Protein AF-A0A8H9I2P8-F1 (afdb_monomer)

Organism: NCBI:txid502829

Nearest PDB structures (foldseek):
  7enc-assembly1_c  TM=6.744E-01  e=7.682E+00  Homo sapiens
  8gxs-assembly1_c  TM=6.744E-01  e=7.682E+00  Homo sapiens
  6yvd-assembly1_D  TM=6.854E-01  e=7.682E+00  Saccharomyces cerevisiae S288C
  8t1i-assembly1_Q  TM=4.231E-01  e=3.961E+00  Mus musculus
  8tsh-assembly1_E  TM=4.290E-01  e=6.413E+00  Caldimonas thermodepolymerans

Radius of gyration: 16.62 Å; Cα contacts (8 Å, |Δi|>4): 40; chains: 1; bounding box: 29×34×47 Å

Solvent-accessible surface area (backbone atoms only — not comparable to full-atom values): 4456 Å² total; per-residue (Å²): 136,87,77,56,75,75,66,56,58,73,76,45,57,68,64,31,41,53,23,48,56,50,41,51,54,48,50,54,52,50,52,56,54,53,54,61,71,54,78,48,98,85,49,87,76,70,64,57,70,61,52,51,53,49,52,52,50,50,52,52,52,43,50,50,31,52,50,50,26,52,50,48,64,67,78,110

pLDDT: mean 83.03, std 14.24, range [40.97, 96.38]

Sequence (76 aa):
MNVSPINRRQSLPESARDALDRMDAIGDGWAAVSDLMVPEPDLHVVNRERLCRLMEILAGEYRKAS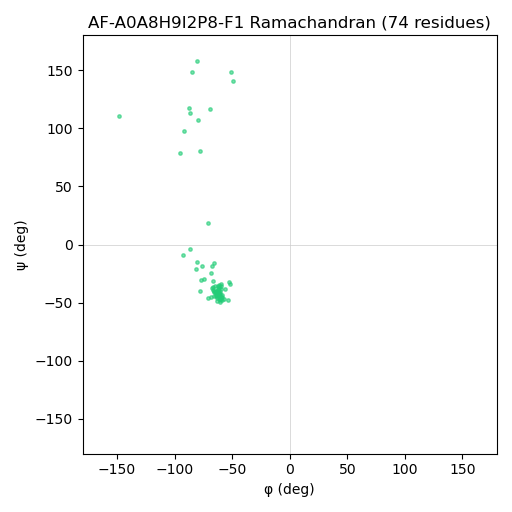EELSAALQSR

Secondary structure (DSSP, 8-state):
----HHHHHTTS-HHHHHHHHHHHHHHHHHHHHHHTTS--TT-----HHHHHHHHHHHHHHHHHHHHHHHHHHH--

Structure (mmCIF, N/CA/C/O backbone):
data_AF-A0A8H9I2P8-F1
#
_entry.id   AF-A0A8H9I2P8-F1
#
loop_
_atom_site.group_PDB
_atom_site.id
_atom_site.type_symbol
_atom_site.label_atom_id
_atom_site.label_alt_id
_atom_site.label_comp_id
_atom_site.label_asym_id
_atom_site.label_entity_id
_atom_site.label_seq_id
_atom_site.pdbx_PDB_ins_code
_atom_site.Cartn_x
_atom_site.Cartn_y
_atom_site.Cartn_z
_atom_site.occupancy
_atom_site.B_iso_or_equiv
_atom_site.auth_seq_id
_atom_site.auth_comp_id
_atom_site.auth_asym_id
_atom_site.auth_atom_id
_atom_site.pdbx_PDB_model_num
ATOM 1 N N . MET A 1 1 ? -7.850 -24.807 17.242 1.00 40.97 1 MET A N 1
ATOM 2 C CA . MET A 1 1 ? -9.009 -24.200 16.551 1.00 40.97 1 MET A CA 1
ATOM 3 C C . MET A 1 1 ? -8.474 -23.164 15.576 1.00 40.97 1 MET A C 1
ATOM 5 O O . MET A 1 1 ? -7.962 -22.144 16.015 1.00 40.97 1 MET A O 1
ATOM 9 N N . ASN A 1 2 ? -8.468 -23.477 14.278 1.00 44.78 2 ASN A N 1
ATOM 10 C CA . ASN A 1 2 ? -7.895 -22.613 13.246 1.00 44.78 2 ASN A CA 1
ATOM 11 C C . ASN A 1 2 ? -9.007 -21.709 12.700 1.00 44.78 2 ASN A C 1
ATOM 13 O O . ASN A 1 2 ? -9.841 -22.153 11.916 1.00 44.78 2 ASN A O 1
ATOM 17 N N . VAL A 1 3 ? -9.095 -20.479 13.204 1.00 48.50 3 VAL A N 1
ATOM 18 C CA . VAL A 1 3 ? -10.115 -19.520 12.764 1.00 48.50 3 VAL A CA 1
ATOM 19 C C . VAL A 1 3 ? -9.643 -18.914 11.444 1.00 48.50 3 VAL A C 1
ATOM 21 O O . VAL A 1 3 ? -8.695 -18.122 11.445 1.00 48.50 3 VAL A O 1
ATOM 24 N N . SER A 1 4 ? -10.280 -19.313 10.338 1.00 51.94 4 SER A N 1
ATOM 25 C CA . SER A 1 4 ? -10.018 -18.792 8.991 1.00 51.94 4 SER A CA 1
ATOM 26 C C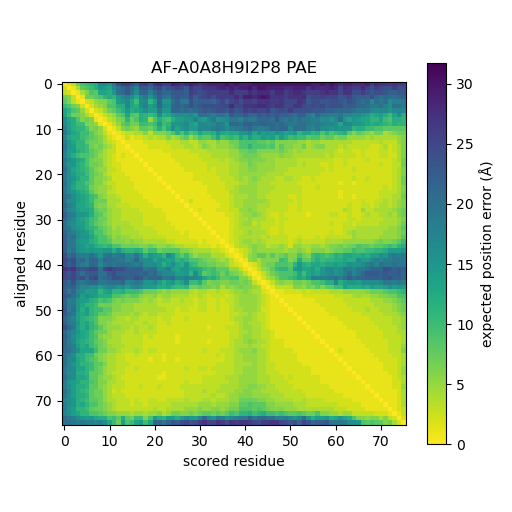 . SER A 1 4 ? -10.020 -17.252 8.979 1.00 51.94 4 SER A C 1
ATOM 28 O O . SER A 1 4 ? -10.879 -16.657 9.637 1.00 51.94 4 SER A O 1
ATOM 30 N N . PRO A 1 5 ? -9.121 -16.586 8.224 1.00 55.50 5 PRO A N 1
ATOM 31 C CA . PRO A 1 5 ? -8.989 -15.120 8.196 1.00 55.50 5 PRO A CA 1
ATOM 32 C C . PRO A 1 5 ? -10.311 -14.384 7.924 1.00 55.50 5 PRO A C 1
ATOM 34 O O . PRO A 1 5 ? -10.580 -13.336 8.508 1.00 55.50 5 PRO A O 1
ATOM 37 N N . ILE A 1 6 ? -11.173 -15.002 7.109 1.00 53.50 6 ILE A N 1
ATOM 38 C CA . ILE A 1 6 ? -12.499 -14.511 6.708 1.00 53.50 6 ILE A CA 1
ATOM 39 C C . ILE A 1 6 ? -13.427 -14.298 7.918 1.00 53.50 6 ILE A C 1
ATOM 41 O O . ILE A 1 6 ? -14.175 -13.325 7.960 1.00 53.50 6 ILE A O 1
ATOM 45 N N . ASN A 1 7 ? -13.335 -15.148 8.946 1.00 53.91 7 ASN A N 1
ATOM 46 C CA . ASN A 1 7 ? -14.202 -15.056 10.126 1.00 53.91 7 ASN A CA 1
ATOM 47 C C . ASN A 1 7 ? -13.798 -13.921 11.085 1.00 53.91 7 ASN A C 1
ATOM 49 O O . ASN A 1 7 ? -14.605 -13.496 11.906 1.00 53.91 7 ASN A O 1
ATOM 53 N N . ARG A 1 8 ? -12.563 -13.399 10.997 1.00 57.88 8 ARG A N 1
ATOM 54 C CA . ARG A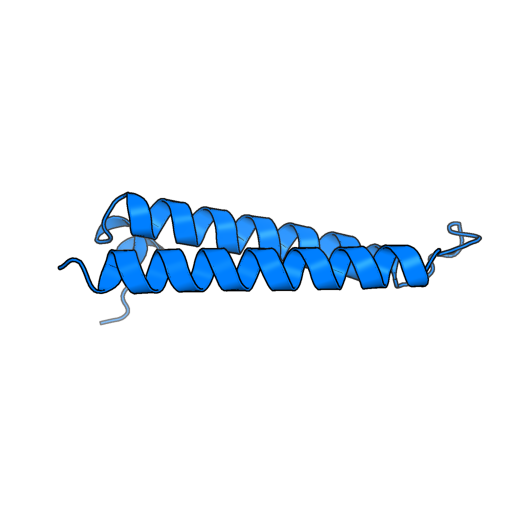 1 8 ? -12.095 -12.337 11.909 1.00 57.88 8 ARG A CA 1
ATOM 55 C C . ARG A 1 8 ? -12.644 -10.965 11.526 1.00 57.88 8 ARG A C 1
ATOM 57 O O . ARG A 1 8 ? -13.066 -10.227 12.412 1.00 57.88 8 ARG A O 1
ATOM 64 N N . ARG A 1 9 ? -12.715 -10.652 10.225 1.00 62.56 9 ARG A N 1
ATOM 65 C CA . ARG A 1 9 ? -13.199 -9.348 9.723 1.00 62.56 9 ARG A CA 1
ATOM 66 C C . ARG A 1 9 ? -14.688 -9.110 9.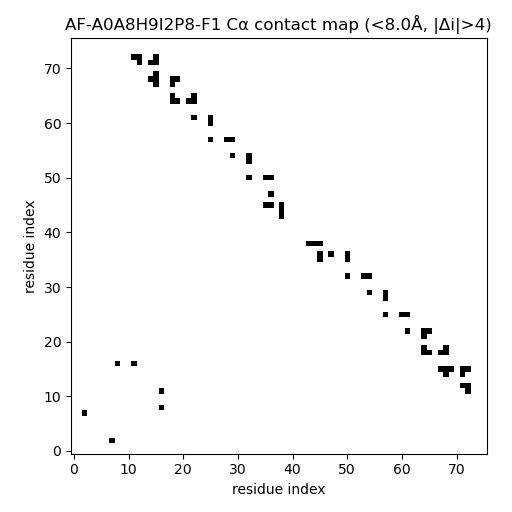996 1.00 62.56 9 ARG A C 1
ATOM 68 O O . ARG A 1 9 ? -15.089 -7.977 10.245 1.00 62.56 9 ARG A O 1
ATOM 75 N N . GLN A 1 10 ? -15.501 -10.169 10.026 1.00 61.34 10 GLN A N 1
ATOM 76 C CA . GLN A 1 10 ? -16.941 -10.066 10.308 1.00 61.34 10 GLN A CA 1
ATOM 77 C C . GLN A 1 10 ? -17.250 -9.651 11.756 1.00 61.34 10 GLN A C 1
ATOM 79 O O . GLN A 1 10 ? -18.296 -9.063 12.008 1.00 61.34 10 GLN A O 1
ATOM 84 N N . SER A 1 11 ? -16.331 -9.905 12.695 1.00 72.69 11 SER A N 1
ATOM 85 C CA . SER A 1 11 ? -16.486 -9.535 14.112 1.00 72.69 11 SER A CA 1
ATOM 86 C C . SER A 1 11 ? -16.024 -8.110 14.452 1.00 72.69 11 SER A C 1
ATOM 88 O O . SER A 1 11 ? -16.143 -7.676 15.605 1.00 72.69 11 SER A O 1
ATOM 90 N N . LEU A 1 12 ? -15.470 -7.394 13.467 1.00 79.38 12 LEU A N 1
ATOM 91 C CA . LEU A 1 12 ? -14.959 -6.038 13.631 1.00 79.38 12 LEU A CA 1
ATOM 92 C C . LEU A 1 12 ? -16.071 -4.990 13.474 1.00 79.38 12 LEU A C 1
ATOM 94 O O . LEU A 1 12 ? -16.990 -5.211 12.675 1.00 79.38 12 LEU A O 1
ATOM 98 N N . PRO A 1 13 ? -15.963 -3.849 14.189 1.00 84.88 13 PRO A N 1
ATOM 99 C CA . PRO A 1 13 ? -16.740 -2.647 13.893 1.00 84.88 13 PRO A CA 1
ATOM 100 C C . PRO A 1 13 ? -16.630 -2.261 12.413 1.00 84.88 13 PRO A C 1
ATOM 102 O O . PRO A 1 13 ? -15.589 -2.487 11.797 1.00 84.88 13 PRO A O 1
ATOM 105 N N . GLU A 1 14 ? -17.684 -1.661 11.863 1.00 86.75 14 GLU A N 1
ATOM 106 C CA . GLU A 1 14 ? -17.743 -1.225 10.458 1.00 86.75 14 GLU A CA 1
ATOM 107 C C . GLU A 1 14 ? -16.554 -0.328 10.089 1.00 86.75 14 GLU A C 1
ATOM 109 O O . GLU A 1 14 ? -15.813 -0.652 9.170 1.00 86.75 14 GLU A O 1
ATOM 114 N N . SER A 1 15 ? -16.243 0.674 10.917 1.00 86.44 15 SER A N 1
ATOM 115 C CA . SER A 1 15 ? -15.093 1.566 10.712 1.00 86.44 15 SER A CA 1
ATOM 116 C C . SER A 1 15 ? -13.736 0.850 10.676 1.00 86.44 15 SER A C 1
ATOM 118 O O . SER A 1 15 ? -12.846 1.242 9.926 1.00 86.44 15 SER A O 1
ATOM 120 N N . ALA A 1 16 ? -13.560 -0.222 11.454 1.00 87.06 16 ALA A N 1
ATOM 121 C CA . ALA A 1 16 ? -12.343 -1.034 11.417 1.00 87.06 16 ALA A CA 1
ATOM 122 C C . ALA A 1 16 ? -12.283 -1.919 10.161 1.00 87.06 16 ALA A C 1
ATOM 124 O O . ALA A 1 16 ? -11.198 -2.228 9.673 1.00 87.06 16 ALA A O 1
ATOM 125 N N . ARG A 1 17 ? -13.437 -2.337 9.633 1.00 88.50 17 ARG A N 1
ATOM 126 C CA . ARG A 1 17 ? -13.516 -3.082 8.374 1.00 88.50 17 ARG A CA 1
ATOM 127 C C . ARG A 1 17 ? -13.194 -2.181 7.188 1.00 88.50 17 ARG A C 1
ATOM 129 O O . ARG A 1 17 ? -12.342 -2.552 6.394 1.00 88.50 17 ARG A O 1
ATOM 136 N N . ASP A 1 18 ? -13.771 -0.985 7.152 1.00 88.62 18 ASP A N 1
ATOM 137 C CA . ASP A 1 18 ? -13.513 0.006 6.105 1.00 88.62 18 ASP A CA 1
ATOM 138 C C . ASP A 1 18 ? -12.034 0.406 6.064 1.00 88.62 18 ASP A C 1
ATOM 140 O O . ASP A 1 18 ? -11.426 0.472 4.995 1.00 88.62 18 ASP A O 1
ATOM 144 N N . ALA A 1 19 ? -11.421 0.611 7.237 1.00 88.50 19 ALA A N 1
ATOM 145 C CA . ALA A 1 19 ? -9.994 0.899 7.333 1.00 88.50 19 ALA A CA 1
ATOM 146 C C . ALA A 1 19 ? -9.137 -0.258 6.786 1.00 88.50 19 ALA A C 1
ATOM 148 O O . ALA A 1 19 ? -8.183 -0.014 6.050 1.00 88.50 19 ALA A O 1
ATOM 149 N N . LEU A 1 20 ? -9.491 -1.514 7.084 1.00 90.19 20 LEU A N 1
ATOM 150 C CA . LEU A 1 20 ? -8.800 -2.688 6.538 1.00 90.19 20 LEU A CA 1
ATOM 151 C C . LEU A 1 20 ? -8.966 -2.816 5.022 1.00 90.19 20 LEU A C 1
ATOM 153 O O . LEU A 1 20 ? -7.982 -3.064 4.333 1.00 90.19 20 LEU A O 1
ATOM 157 N N . ASP A 1 21 ? -10.175 -2.625 4.501 1.00 91.12 21 ASP A N 1
ATOM 158 C CA . ASP A 1 21 ? -10.435 -2.717 3.062 1.00 91.12 21 ASP A CA 1
ATOM 159 C C . ASP A 1 21 ? -9.683 -1.608 2.302 1.00 91.12 21 ASP A C 1
ATOM 161 O O . ASP A 1 21 ? -9.126 -1.837 1.226 1.00 91.12 21 ASP A O 1
ATOM 165 N N . ARG A 1 22 ? -9.562 -0.415 2.900 1.00 91.44 22 ARG A N 1
ATOM 166 C CA . ARG A 1 22 ? -8.721 0.667 2.373 1.00 91.44 22 ARG A CA 1
ATOM 167 C C . ARG A 1 22 ? -7.232 0.314 2.413 1.00 91.44 22 ARG A C 1
ATOM 169 O O . ARG A 1 22 ? -6.521 0.622 1.459 1.00 91.44 22 ARG A O 1
ATOM 176 N N . MET A 1 23 ? -6.749 -0.327 3.480 1.00 93.31 23 MET A N 1
ATOM 177 C CA . MET A 1 23 ? -5.362 -0.807 3.564 1.00 93.31 23 MET A CA 1
ATOM 178 C C . MET A 1 23 ? -5.058 -1.861 2.494 1.00 93.31 23 MET A C 1
ATOM 180 O O . MET A 1 23 ? -4.001 -1.779 1.869 1.00 93.31 23 MET A O 1
ATOM 184 N N . ASP A 1 24 ? -5.980 -2.797 2.248 1.00 92.69 24 ASP A N 1
ATOM 185 C CA . ASP A 1 24 ? -5.855 -3.802 1.185 1.00 92.69 24 ASP A CA 1
ATOM 186 C C . ASP A 1 24 ? -5.753 -3.118 -0.193 1.00 92.69 24 ASP A C 1
ATOM 188 O O . ASP A 1 24 ? -4.808 -3.373 -0.939 1.00 92.69 24 ASP A O 1
ATOM 192 N N . ALA A 1 25 ? -6.639 -2.158 -0.490 1.00 92.38 25 ALA A N 1
ATOM 193 C CA . ALA A 1 25 ? -6.612 -1.409 -1.751 1.00 92.38 25 ALA A CA 1
ATOM 194 C C . ALA A 1 25 ? -5.314 -0.598 -1.951 1.00 92.38 25 ALA A C 1
ATOM 196 O O . ALA A 1 25 ? -4.802 -0.489 -3.068 1.00 92.38 25 ALA A O 1
ATOM 197 N N . ILE A 1 26 ? -4.752 -0.029 -0.877 1.00 94.00 26 ILE A N 1
ATOM 198 C CA . ILE A 1 26 ? -3.443 0.643 -0.927 1.00 94.00 26 ILE A CA 1
ATOM 199 C C . ILE A 1 26 ? -2.330 -0.371 -1.218 1.00 94.00 26 ILE A C 1
ATOM 201 O O . ILE A 1 26 ? -1.419 -0.064 -1.989 1.00 94.00 26 ILE A O 1
ATOM 205 N N . GLY A 1 27 ? -2.410 -1.570 -0.636 1.00 93.44 27 GLY A N 1
ATOM 206 C CA . GLY A 1 27 ? -1.498 -2.678 -0.916 1.00 93.44 27 GLY A CA 1
ATOM 207 C C . GLY A 1 27 ? -1.499 -3.078 -2.392 1.00 93.44 27 GLY A C 1
ATOM 208 O O . GLY A 1 27 ? -0.429 -3.192 -2.992 1.00 93.44 27 GLY A O 1
ATOM 209 N N . ASP A 1 28 ? -2.679 -3.188 -3.003 1.00 93.50 28 ASP A N 1
ATOM 210 C CA . ASP A 1 28 ? -2.817 -3.466 -4.438 1.00 93.50 28 ASP A CA 1
ATOM 211 C C . ASP A 1 28 ? -2.188 -2.352 -5.293 1.00 93.50 28 ASP A C 1
ATOM 213 O O . ASP A 1 28 ? -1.445 -2.619 -6.241 1.00 93.50 28 ASP A O 1
ATOM 217 N N . GLY A 1 29 ? -2.415 -1.086 -4.925 1.00 91.81 29 GLY A N 1
ATOM 218 C CA . GLY A 1 29 ? -1.788 0.062 -5.587 1.00 91.81 29 GLY A CA 1
ATOM 219 C C . GLY A 1 29 ? -0.261 0.067 -5.464 1.00 91.81 29 GLY A C 1
ATOM 220 O O . GLY A 1 29 ? 0.440 0.397 -6.421 1.00 91.81 29 GLY A O 1
ATOM 221 N N . TRP A 1 30 ? 0.267 -0.341 -4.310 1.00 93.81 30 TRP A N 1
ATOM 222 C CA . TRP A 1 30 ? 1.705 -0.469 -4.078 1.00 93.81 30 TRP A CA 1
ATOM 223 C C . TRP A 1 30 ? 2.329 -1.538 -4.976 1.00 93.81 30 TRP A C 1
ATOM 225 O O . TRP A 1 30 ? 3.389 -1.304 -5.563 1.00 93.81 30 TRP A O 1
ATOM 235 N N . ALA A 1 31 ? 1.671 -2.694 -5.110 1.00 92.31 31 ALA A N 1
ATOM 236 C CA . ALA A 1 31 ? 2.103 -3.762 -6.007 1.00 92.31 31 ALA A CA 1
ATOM 237 C C . ALA A 1 31 ? 2.139 -3.270 -7.461 1.00 92.31 31 ALA A C 1
ATOM 239 O O . ALA A 1 31 ? 3.181 -3.354 -8.106 1.00 92.31 31 ALA A O 1
ATOM 240 N N . ALA A 1 32 ? 1.063 -2.625 -7.925 1.00 90.38 32 ALA A N 1
ATOM 241 C CA . ALA A 1 32 ? 0.989 -2.082 -9.279 1.00 90.38 32 ALA A CA 1
ATOM 242 C C . ALA A 1 32 ? 2.095 -1.050 -9.574 1.00 90.38 32 ALA A C 1
ATOM 244 O O . ALA A 1 32 ? 2.718 -1.084 -10.633 1.00 90.38 32 ALA A O 1
ATOM 245 N N . VAL A 1 33 ? 2.379 -0.131 -8.642 1.00 90.06 33 VAL A N 1
ATOM 246 C CA . VAL A 1 33 ? 3.464 0.852 -8.816 1.00 90.06 33 VAL A CA 1
ATOM 247 C C . VAL A 1 33 ? 4.836 0.176 -8.801 1.00 90.06 33 VAL A C 1
ATOM 249 O O . VAL A 1 33 ? 5.708 0.573 -9.572 1.00 90.06 33 VAL A O 1
ATOM 252 N N . SER A 1 34 ? 5.025 -0.845 -7.963 1.00 88.81 34 SER A N 1
ATOM 253 C CA . SER A 1 34 ? 6.272 -1.616 -7.892 1.00 88.81 34 SER A CA 1
ATOM 254 C C . SER A 1 34 ? 6.551 -2.362 -9.196 1.00 88.81 34 SER A C 1
ATOM 256 O O . SER A 1 34 ? 7.685 -2.328 -9.675 1.00 88.81 34 SER A O 1
ATOM 258 N N . ASP A 1 35 ? 5.525 -2.951 -9.810 1.00 88.31 35 ASP A N 1
ATOM 259 C CA . ASP A 1 35 ? 5.640 -3.626 -11.106 1.00 88.31 35 ASP A CA 1
ATOM 260 C C . ASP A 1 35 ? 6.100 -2.648 -12.197 1.00 88.31 35 ASP A C 1
ATOM 262 O O . ASP A 1 35 ? 7.018 -2.947 -12.957 1.00 88.31 35 ASP A O 1
ATOM 266 N N . LEU A 1 36 ? 5.586 -1.412 -12.192 1.00 86.06 36 LEU A N 1
ATOM 267 C CA . LEU A 1 36 ? 6.019 -0.356 -13.120 1.00 86.06 36 LEU A CA 1
ATOM 268 C C . LEU A 1 36 ? 7.474 0.106 -12.912 1.00 86.06 36 LEU A C 1
ATOM 270 O O . LEU A 1 36 ? 8.036 0.783 -13.778 1.00 86.06 36 LEU A O 1
ATOM 274 N N . MET A 1 37 ? 8.103 -0.210 -11.773 1.00 83.25 37 MET A N 1
ATOM 275 C CA . MET A 1 37 ? 9.521 0.094 -11.531 1.00 83.25 37 MET A CA 1
ATOM 276 C C . MET A 1 37 ? 10.468 -0.922 -12.182 1.00 83.25 37 MET A C 1
ATOM 278 O O . MET A 1 37 ? 11.671 -0.633 -12.304 1.00 83.25 37 MET A O 1
ATOM 282 N N . VAL A 1 38 ? 9.946 -2.083 -12.592 1.00 81.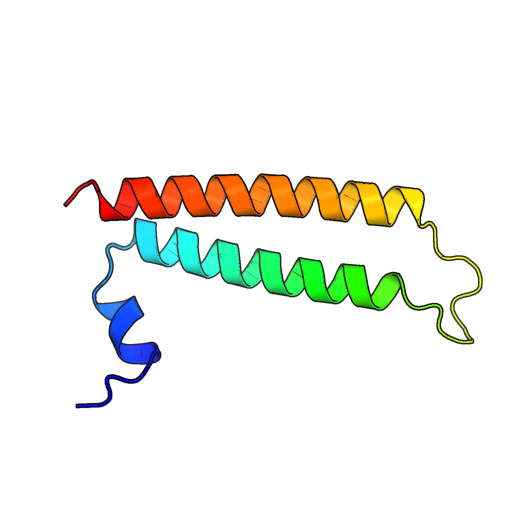88 38 VAL A N 1
ATOM 283 C CA . VAL A 1 38 ? 10.660 -3.099 -13.365 1.00 81.88 38 VAL A CA 1
ATOM 284 C C . VAL A 1 38 ? 10.526 -2.731 -14.847 1.00 81.88 38 VAL A C 1
ATOM 286 O O . VAL A 1 38 ? 9.424 -2.734 -15.383 1.00 81.88 38 VAL A O 1
ATOM 289 N N . PRO A 1 39 ? 11.620 -2.358 -15.534 1.00 72.88 39 PRO A N 1
ATOM 290 C CA . PRO A 1 39 ? 11.539 -2.010 -16.944 1.00 72.88 39 PRO A CA 1
ATOM 291 C C . PRO A 1 39 ? 11.232 -3.264 -17.767 1.00 72.88 39 PRO A C 1
ATOM 293 O O . PRO A 1 39 ? 12.043 -4.191 -17.807 1.00 72.88 39 PRO A O 1
ATOM 296 N N . GLU A 1 40 ? 10.083 -3.281 -18.433 1.00 76.12 40 G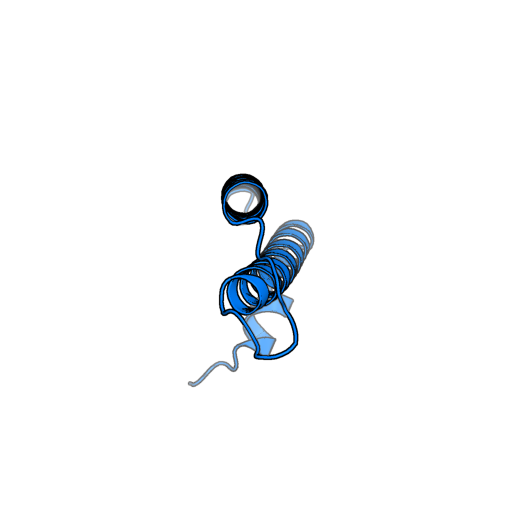LU A N 1
ATOM 297 C CA . GLU A 1 40 ? 9.779 -4.265 -19.472 1.00 76.12 40 GLU A CA 1
ATOM 298 C C . GLU A 1 40 ? 10.427 -3.868 -20.811 1.00 76.12 40 GLU A C 1
ATOM 300 O O . GLU A 1 40 ? 10.722 -2.686 -21.018 1.00 76.12 40 GLU A O 1
ATOM 305 N N . PRO A 1 41 ? 10.650 -4.819 -21.740 1.00 70.94 41 PRO A N 1
ATOM 306 C CA . PRO A 1 41 ? 11.295 -4.550 -23.032 1.00 70.94 41 PRO A CA 1
ATOM 307 C C . PRO A 1 41 ? 10.645 -3.407 -23.830 1.00 70.94 41 PRO A C 1
ATOM 309 O O . PRO A 1 41 ? 11.339 -2.654 -24.517 1.00 70.94 41 PRO A O 1
ATOM 312 N N . ASP A 1 42 ? 9.329 -3.249 -23.676 1.00 73.06 42 ASP A N 1
ATOM 313 C CA . ASP A 1 42 ? 8.506 -2.276 -24.399 1.00 73.06 42 ASP A CA 1
ATOM 314 C C . ASP A 1 42 ? 8.359 -0.945 -23.632 1.00 73.06 42 ASP A C 1
ATOM 316 O O . ASP A 1 42 ? 7.867 0.057 -24.157 1.00 73.06 42 ASP A O 1
ATOM 320 N N . LEU A 1 43 ? 8.806 -0.902 -22.372 1.00 70.06 43 LEU A N 1
ATOM 321 C CA . LEU A 1 43 ? 8.689 0.255 -21.493 1.00 70.06 43 LEU A CA 1
ATOM 322 C C . LEU A 1 43 ? 9.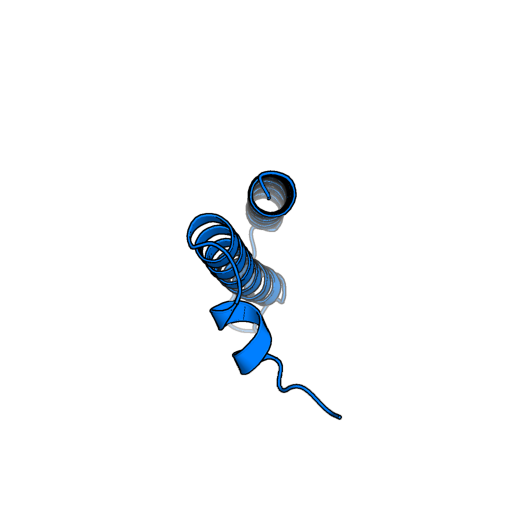975 1.088 -21.556 1.00 70.06 43 LEU A C 1
ATOM 324 O O . LEU A 1 43 ? 10.851 1.028 -20.695 1.00 70.06 43 LEU A O 1
ATOM 328 N N . HIS A 1 44 ? 10.098 1.884 -22.617 1.00 67.31 44 HIS A N 1
ATOM 329 C CA . HIS A 1 44 ? 11.361 2.537 -22.975 1.00 67.31 44 HIS A CA 1
ATOM 330 C C . HIS A 1 44 ? 11.848 3.619 -21.991 1.00 67.31 44 HIS A C 1
ATOM 332 O O . HIS A 1 44 ? 13.035 3.943 -22.000 1.00 67.31 44 HIS A O 1
ATOM 338 N N . VAL A 1 45 ? 10.982 4.171 -21.127 1.00 71.50 45 VAL A N 1
ATOM 339 C CA . VAL A 1 45 ? 11.377 5.132 -20.080 1.00 71.50 45 VAL A CA 1
ATOM 340 C C . VAL A 1 45 ? 10.480 5.003 -18.846 1.00 71.50 45 VAL A C 1
ATOM 342 O O . VAL A 1 45 ? 9.326 5.427 -18.848 1.00 71.50 45 VAL A O 1
ATOM 345 N N . VAL A 1 46 ? 11.043 4.501 -17.747 1.00 79.50 46 VAL A N 1
ATOM 346 C CA . VAL A 1 46 ? 10.408 4.539 -16.421 1.00 79.50 46 VAL A CA 1
ATOM 347 C C . VAL A 1 46 ? 10.761 5.856 -15.732 1.00 79.50 46 VAL A C 1
ATOM 349 O O . VAL A 1 46 ? 11.926 6.108 -15.416 1.00 79.50 46 VAL A O 1
ATOM 352 N N . ASN A 1 47 ? 9.765 6.698 -15.437 1.00 86.81 47 ASN A N 1
ATOM 353 C CA . ASN A 1 47 ? 9.980 7.895 -14.618 1.00 86.81 47 ASN A CA 1
ATOM 354 C C . ASN A 1 47 ? 10.054 7.517 -13.129 1.00 86.81 47 ASN A C 1
ATOM 356 O O . ASN A 1 47 ? 9.083 7.648 -12.382 1.00 86.81 47 ASN A O 1
ATOM 360 N N . ARG A 1 48 ? 11.229 7.033 -12.711 1.00 87.62 48 ARG A N 1
ATOM 361 C CA . ARG A 1 48 ? 11.482 6.545 -11.347 1.00 87.62 48 ARG A CA 1
ATOM 362 C C . ARG A 1 48 ? 11.178 7.586 -10.276 1.00 87.62 48 ARG A C 1
ATO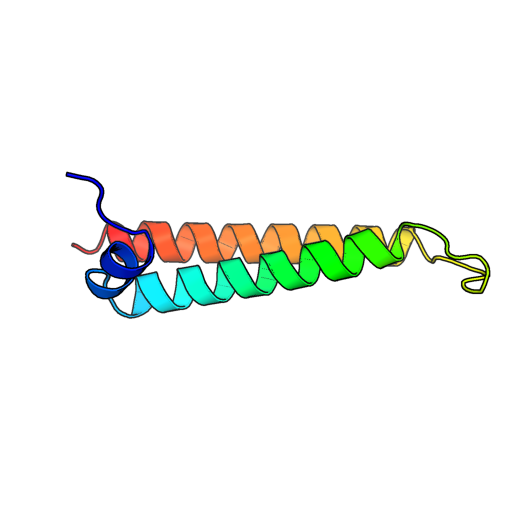M 364 O O . ARG A 1 48 ? 10.631 7.229 -9.247 1.00 87.62 48 ARG A O 1
ATOM 371 N N . GLU A 1 49 ? 11.477 8.860 -10.522 1.00 90.88 49 GLU A N 1
ATOM 372 C CA . GLU A 1 49 ? 11.213 9.927 -9.553 1.00 90.88 49 GLU A CA 1
ATOM 373 C C . GLU A 1 49 ? 9.714 10.059 -9.254 1.00 90.88 49 GLU A C 1
ATOM 375 O O . GLU A 1 49 ? 9.312 10.125 -8.093 1.00 90.88 49 GLU A O 1
ATOM 380 N N . ARG A 1 50 ? 8.868 10.040 -10.292 1.00 90.88 50 ARG A N 1
ATOM 381 C CA . ARG A 1 50 ? 7.411 10.075 -10.110 1.00 90.88 50 ARG A CA 1
ATOM 382 C C . ARG A 1 50 ? 6.893 8.823 -9.409 1.00 90.88 50 ARG A C 1
ATOM 384 O O . ARG A 1 50 ? 6.045 8.955 -8.533 1.00 90.88 50 ARG A O 1
ATOM 391 N N . LEU A 1 51 ? 7.409 7.642 -9.758 1.00 91.50 51 LEU A N 1
ATOM 392 C CA . LEU A 1 51 ? 7.026 6.397 -9.085 1.00 91.50 51 LEU A CA 1
ATOM 393 C C . LEU A 1 51 ? 7.433 6.410 -7.604 1.00 91.50 51 LEU A C 1
ATOM 395 O O . LEU A 1 51 ? 6.614 6.072 -6.759 1.00 91.50 51 LEU A O 1
ATOM 399 N N . CYS A 1 52 ? 8.630 6.897 -7.262 1.00 92.12 52 CYS A N 1
ATOM 400 C CA . CYS A 1 52 ? 9.048 7.059 -5.866 1.00 92.12 52 CYS A CA 1
ATOM 401 C C . CYS A 1 52 ? 8.111 7.999 -5.094 1.00 92.12 52 CYS A C 1
ATOM 403 O O . CYS A 1 52 ? 7.662 7.646 -4.008 1.00 92.12 52 CYS A O 1
ATOM 405 N N . ARG A 1 53 ? 7.741 9.152 -5.670 1.00 94.50 53 ARG A N 1
ATOM 406 C CA . ARG A 1 53 ? 6.770 10.066 -5.038 1.00 94.50 53 ARG A CA 1
ATOM 407 C C . ARG A 1 53 ? 5.400 9.411 -4.841 1.00 94.50 53 ARG A C 1
ATOM 409 O O . ARG A 1 53 ? 4.760 9.638 -3.820 1.00 94.50 53 ARG A O 1
ATOM 416 N N . LEU A 1 54 ? 4.939 8.595 -5.792 1.00 93.62 54 LEU A N 1
ATOM 417 C CA . LEU A 1 54 ? 3.692 7.837 -5.638 1.00 93.62 54 LEU A CA 1
ATOM 418 C C . LEU A 1 54 ? 3.784 6.831 -4.485 1.00 93.62 54 LEU A C 1
ATOM 420 O O . LEU A 1 54 ? 2.857 6.750 -3.684 1.00 93.62 54 LEU A O 1
ATOM 424 N N . MET A 1 55 ? 4.909 6.129 -4.347 1.00 94.00 55 MET A N 1
ATOM 425 C CA . MET A 1 55 ? 5.147 5.203 -3.232 1.00 94.00 55 MET A CA 1
ATOM 426 C C . MET A 1 55 ? 5.162 5.924 -1.879 1.00 94.00 55 MET A C 1
ATOM 428 O O . MET A 1 55 ? 4.580 5.437 -0.914 1.00 94.00 55 MET A O 1
ATOM 432 N N . GLU A 1 56 ? 5.761 7.115 -1.800 1.00 96.00 56 GLU A N 1
ATOM 433 C CA . GLU A 1 56 ? 5.730 7.950 -0.590 1.00 96.00 56 GLU A CA 1
ATOM 434 C C . GLU A 1 56 ? 4.302 8.371 -0.214 1.00 96.00 56 GLU A C 1
ATOM 436 O O . GLU A 1 56 ? 3.929 8.320 0.961 1.00 96.00 56 GLU A O 1
ATOM 441 N N . ILE A 1 57 ? 3.483 8.743 -1.203 1.00 95.44 57 ILE A N 1
ATOM 442 C CA . ILE A 1 57 ? 2.067 9.073 -0.991 1.00 95.44 57 ILE A CA 1
ATOM 443 C C . ILE A 1 57 ? 1.305 7.847 -0.478 1.00 95.44 57 ILE A C 1
ATOM 445 O O . ILE A 1 57 ? 0.611 7.947 0.534 1.00 95.44 57 ILE A O 1
ATOM 449 N N . LEU A 1 58 ? 1.470 6.687 -1.122 1.00 94.88 58 LEU A N 1
ATOM 450 C CA . LEU A 1 58 ? 0.836 5.436 -0.695 1.00 94.88 58 LEU A CA 1
ATOM 451 C C . LEU A 1 58 ? 1.259 5.048 0.730 1.00 94.88 58 LEU A C 1
ATOM 453 O O . LEU A 1 58 ? 0.420 4.622 1.520 1.00 94.88 58 LEU A O 1
ATOM 457 N N . ALA A 1 59 ? 2.525 5.265 1.100 1.00 94.75 59 ALA A N 1
ATOM 458 C CA . ALA A 1 59 ? 3.017 5.006 2.455 1.00 94.75 59 ALA A CA 1
ATOM 459 C C . ALA A 1 59 ? 2.342 5.919 3.488 1.00 94.75 59 ALA A C 1
ATOM 461 O O . ALA A 1 59 ? 2.002 5.481 4.590 1.00 94.75 59 ALA A O 1
ATOM 462 N N . GLY A 1 60 ? 2.143 7.191 3.132 1.00 96.38 60 GLY A N 1
ATOM 463 C CA . GLY A 1 60 ? 1.412 8.153 3.950 1.00 96.38 60 GLY A CA 1
ATOM 464 C C . GLY A 1 60 ? -0.052 7.758 4.144 1.00 96.38 60 GLY A C 1
ATOM 465 O O . GLY A 1 60 ? -0.545 7.777 5.270 1.00 96.38 60 GLY A O 1
ATOM 466 N N . GLU A 1 61 ? -0.734 7.353 3.073 1.00 95.38 61 GLU A N 1
ATOM 467 C CA . GLU A 1 61 ? -2.128 6.899 3.135 1.00 95.38 61 GLU A CA 1
ATOM 468 C C . GLU A 1 61 ? -2.280 5.595 3.928 1.00 95.38 61 GLU A C 1
ATOM 470 O O . GLU A 1 61 ? -3.193 5.484 4.745 1.00 95.38 61 GLU A O 1
ATOM 475 N N . TYR A 1 62 ? -1.352 4.645 3.775 1.00 94.75 62 TYR A N 1
ATOM 476 C CA . TYR A 1 62 ? -1.355 3.409 4.560 1.00 94.75 62 TYR A CA 1
ATOM 477 C C . TYR A 1 62 ? -1.215 3.697 6.058 1.00 94.75 62 TYR A C 1
ATOM 479 O O . TYR A 1 62 ? -1.918 3.111 6.880 1.00 94.75 62 TYR A O 1
ATOM 487 N N . ARG A 1 63 ? -0.334 4.638 6.427 1.00 95.75 63 ARG A N 1
ATOM 488 C CA . ARG A 1 63 ? -0.162 5.052 7.825 1.00 95.75 63 ARG A CA 1
ATOM 489 C C . ARG A 1 63 ? -1.452 5.630 8.402 1.00 95.75 63 ARG A C 1
ATOM 491 O O . ARG A 1 63 ? -1.852 5.208 9.481 1.00 95.75 63 ARG A O 1
ATOM 498 N N . LYS A 1 64 ? -2.124 6.527 7.671 1.00 94.50 64 LYS A N 1
ATOM 499 C CA . LYS A 1 64 ? -3.418 7.091 8.092 1.00 94.50 64 LYS A CA 1
ATOM 500 C C . LYS A 1 64 ? -4.467 5.998 8.290 1.00 94.50 64 LYS A C 1
ATOM 502 O O . LYS A 1 64 ? -5.098 5.956 9.337 1.00 94.50 64 LYS A O 1
ATOM 507 N N . ALA A 1 65 ? -4.600 5.074 7.338 1.00 91.88 65 ALA A N 1
ATOM 508 C CA . ALA A 1 65 ? -5.545 3.963 7.456 1.00 91.88 65 ALA A CA 1
ATOM 509 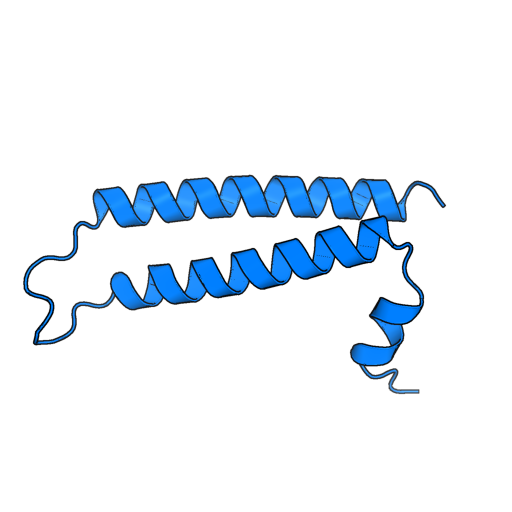C C . ALA A 1 65 ? -5.213 3.041 8.651 1.00 91.88 65 ALA A C 1
ATOM 511 O O . ALA A 1 65 ? -6.108 2.578 9.355 1.00 91.88 65 ALA A O 1
ATOM 512 N N . SER A 1 66 ? -3.926 2.832 8.948 1.00 92.94 66 SER A N 1
ATOM 513 C CA . SER A 1 66 ? -3.483 2.090 10.135 1.00 92.94 66 SER A CA 1
ATOM 514 C C . SER A 1 66 ? -3.805 2.814 11.452 1.00 92.94 66 SER A C 1
ATOM 516 O O . SER A 1 66 ? -4.114 2.159 12.453 1.00 92.94 66 SER A O 1
ATOM 518 N N . GLU A 1 67 ? -3.713 4.144 11.484 1.00 94.06 67 GLU A N 1
ATOM 519 C CA . GLU A 1 67 ? -4.107 4.969 12.634 1.00 94.06 67 GLU A CA 1
ATOM 520 C C . GLU A 1 67 ? -5.632 4.943 12.829 1.00 94.06 67 GLU A C 1
ATOM 522 O O . GLU A 1 67 ? -6.096 4.704 13.944 1.00 94.06 67 GLU A O 1
ATOM 527 N N . GLU A 1 68 ? -6.403 5.086 11.744 1.00 90.88 68 GLU A N 1
ATOM 528 C CA . GLU A 1 68 ? -7.869 4.956 11.724 1.00 90.88 68 GLU A CA 1
ATOM 529 C C . GLU A 1 68 ? -8.310 3.584 12.257 1.00 90.88 68 GLU A C 1
ATOM 531 O O . GLU A 1 68 ? -9.163 3.506 13.144 1.00 90.88 68 GLU A O 1
ATOM 536 N N . LEU A 1 69 ? -7.675 2.501 11.793 1.00 91.62 69 LEU A N 1
ATOM 537 C CA . LEU A 1 69 ? -7.926 1.148 12.286 1.00 91.62 69 LEU A CA 1
ATOM 538 C C . LEU A 1 69 ? -7.625 1.027 13.784 1.00 91.62 69 LEU A C 1
ATOM 540 O O . LEU A 1 69 ? -8.425 0.474 14.538 1.00 91.62 69 LEU A O 1
ATOM 544 N N . SER A 1 70 ? -6.479 1.546 14.227 1.00 92.38 70 SER A N 1
ATOM 545 C CA . SER A 1 70 ? -6.085 1.493 15.639 1.00 92.38 70 SER A CA 1
ATOM 546 C C . SER A 1 70 ? -7.091 2.230 16.525 1.00 92.38 70 SER A C 1
ATOM 548 O O . SER A 1 70 ? -7.506 1.695 17.553 1.00 92.38 70 SER A O 1
ATOM 550 N N . ALA A 1 71 ? -7.542 3.413 16.102 1.00 90.50 71 ALA A N 1
ATOM 551 C CA . ALA A 1 71 ? -8.565 4.184 16.802 1.00 90.50 71 ALA A CA 1
ATOM 552 C C . ALA A 1 71 ? -9.919 3.453 16.831 1.00 90.50 71 ALA A C 1
ATOM 554 O O . ALA A 1 71 ? -10.549 3.354 17.886 1.00 90.50 71 ALA A O 1
ATOM 555 N N . ALA A 1 72 ? -10.345 2.875 15.704 1.00 88.25 72 ALA A N 1
ATOM 556 C CA . ALA A 1 72 ? -11.590 2.114 15.608 1.00 88.25 72 ALA A CA 1
ATOM 557 C C . ALA A 1 72 ? -11.603 0.877 16.524 1.00 88.25 72 ALA A C 1
ATOM 559 O O . ALA A 1 72 ? -12.642 0.527 17.085 1.00 88.25 72 ALA A O 1
ATOM 560 N N . LEU A 1 73 ? -10.452 0.224 16.704 1.00 87.31 73 LEU A N 1
ATOM 561 C CA . LEU A 1 73 ? -10.308 -0.928 17.595 1.00 87.31 73 LEU A CA 1
ATOM 562 C C . LEU A 1 73 ? -10.245 -0.541 19.081 1.00 87.31 73 LEU A C 1
ATOM 564 O O . LEU A 1 73 ? -10.679 -1.330 19.916 1.00 87.31 73 LEU A O 1
ATOM 568 N N . GLN A 1 74 ? -9.714 0.642 19.408 1.00 87.81 74 GLN A N 1
ATOM 569 C CA . GLN A 1 74 ? -9.627 1.170 20.779 1.00 87.81 74 GLN A CA 1
ATOM 570 C C . GLN A 1 74 ? -10.928 1.811 21.273 1.00 87.81 74 GLN A C 1
ATOM 572 O O . GLN A 1 74 ? -11.135 1.908 22.475 1.00 87.81 74 GLN A O 1
ATOM 577 N N . SER A 1 75 ? -11.820 2.223 20.370 1.00 73.44 75 SER A N 1
ATOM 578 C CA . SER A 1 75 ? -13.151 2.765 20.689 1.00 73.44 75 SER A CA 1
ATOM 579 C C . SER A 1 75 ? -14.149 1.703 21.216 1.00 73.44 75 SER A C 1
ATOM 581 O O . SER A 1 75 ? -15.363 1.921 21.169 1.00 73.44 75 SER A O 1
ATOM 583 N N . ARG A 1 76 ? -13.658 0.549 21.680 1.00 55.53 76 ARG A N 1
ATOM 584 C CA . ARG A 1 76 ? -14.420 -0.558 22.277 1.00 55.53 76 ARG A CA 1
ATOM 585 C C . ARG A 1 76 ? -14.262 -0.574 23.790 1.00 55.53 76 ARG A C 1
ATOM 587 O O . ARG A 1 76 ? -15.265 -0.926 24.446 1.00 55.53 76 ARG A O 1
#

Foldseek 3Di:
DDDPPVNVLVPADPQLNVLVVQLVVLVVVLVVLVVLVDDDPPNPDRPVVVSVVVNVVSVVSNVVSVVSNVVSVVVD

Mean predicted aligned error: 7.75 Å